Protein AF-A0A6M0ARK8-F1 (afdb_monomer)

Foldseek 3Di:
DVVVVDQVVVVVVVDRSVQEQEFEAEQVVQVPHALLSVQLVRLVRSLVSVPVPVPLNVLSVVQNPPSRRALVSVLVSLVVSVVVNHAYEYEYEQCVSLVDDDPPQDPVRSVVSVVSVCCNCPVDPSVVRYDYHYDHPPPPPDD

Secondary structure (DSSP, 8-state):
-GGGG-HHHHHHTT--TTTEEEEEEEGGGSSS--HHHHHHHHHHHHHHHTTT-HHHHHHHHHHHGGG---HHHHHHHHHHHHHTT-EEEEEEESGGGGG--BTTB-HHHHHHHHHHHHIIIIISGGGGGEEEEE---------

Sequence (143 aa):
MELLTWPEIWRIHQTDPSQAVIVLLNCLSIHPFTGSGFWGKVLSLIKTKLDSNPGLQADIDGFLQDGKSTAEDFRKVLGKLGAHNKFLVLLADDYDAVFRTHETYTEADMEAFLSECRSVAYFAEERQYLSMIVTSSRQSQSL

Nearest PDB structures (foldseek):
  7wbb-assembly1_C  TM=4.028E-01  e=4.503E-03  Saccharomyces cerevisiae
  8dav-assembly1_E  TM=3.832E-01  e=6.509E-03  Saccharomyces cerevisiae
  6opc-assembly1_A  TM=3.927E-01  e=6.922E-03  Saccharomyces cerevisiae
  8u9q-assembly1_A  TM=3.915E-01  e=2.224E-02  Saccharomyces cerevisiae
  5vhn-assembly1_F  TM=3.934E-01  e=5.255E-02  Homo sapiens

pLDDT: mean 83.16, std 12.86, range [36.25, 94.88]

Structure (mmCIF, N/CA/C/O backbone):
data_AF-A0A6M0ARK8-F1
#
_entry.id   AF-A0A6M0ARK8-F1
#
loop_
_atom_site.group_PDB
_atom_site.id
_atom_site.type_symbol
_atom_site.label_atom_id
_atom_site.label_alt_id
_atom_site.label_comp_id
_atom_site.label_asym_id
_atom_site.label_entity_id
_atom_site.label_seq_id
_atom_site.pdbx_PDB_ins_code
_atom_site.Cartn_x
_atom_site.Cartn_y
_atom_site.Cartn_z
_atom_site.occupancy
_atom_site.B_iso_or_equiv
_atom_site.auth_seq_id
_atom_site.auth_comp_id
_atom_site.auth_asym_id
_atom_site.auth_atom_id
_atom_site.pdbx_PDB_model_num
ATOM 1 N N . MET A 1 1 ? -13.081 6.171 -9.909 1.00 58.53 1 MET A N 1
ATOM 2 C CA . MET A 1 1 ? -11.633 6.339 -10.198 1.00 58.53 1 MET A CA 1
ATOM 3 C C . MET A 1 1 ? -11.097 5.455 -11.326 1.00 58.53 1 MET A C 1
ATOM 5 O O . MET A 1 1 ? -9.966 5.664 -11.749 1.00 58.53 1 MET A O 1
ATOM 9 N N . GLU A 1 2 ? -11.881 4.515 -11.863 1.00 67.56 2 GLU A N 1
ATOM 10 C CA . GLU A 1 2 ? -11.399 3.494 -12.810 1.00 67.56 2 GLU A CA 1
ATOM 11 C C . GLU A 1 2 ? -10.731 4.041 -14.080 1.00 67.56 2 GLU A C 1
ATOM 13 O O . GLU A 1 2 ? -9.761 3.455 -14.548 1.00 67.56 2 GLU A O 1
ATOM 18 N N . LEU A 1 3 ? -11.165 5.194 -14.598 1.00 66.56 3 LEU A N 1
ATOM 19 C CA . LEU A 1 3 ? -10.568 5.818 -15.788 1.00 66.56 3 LEU A CA 1
ATOM 20 C C . LEU A 1 3 ? -9.070 6.134 -15.622 1.00 66.56 3 LEU A C 1
ATOM 22 O O . LEU A 1 3 ? -8.317 6.029 -16.583 1.00 66.56 3 LEU A O 1
ATOM 26 N N . LEU A 1 4 ? -8.606 6.451 -14.406 1.00 62.94 4 LEU A N 1
ATOM 27 C CA . LEU A 1 4 ? -7.187 6.725 -14.132 1.00 62.94 4 LEU A CA 1
ATOM 28 C C . LEU A 1 4 ? -6.307 5.472 -14.233 1.00 62.94 4 LEU A C 1
ATOM 30 O O . LEU A 1 4 ? -5.086 5.590 -14.265 1.00 62.94 4 LEU A O 1
ATOM 34 N N . THR A 1 5 ? -6.903 4.279 -14.301 1.00 68.69 5 THR A N 1
ATOM 35 C CA . THR A 1 5 ? -6.169 3.022 -14.506 1.00 68.69 5 THR A CA 1
ATOM 36 C C . THR A 1 5 ? -5.825 2.766 -15.975 1.00 68.69 5 THR A C 1
ATOM 38 O O . THR A 1 5 ? -5.066 1.844 -16.269 1.00 68.69 5 THR A O 1
ATOM 41 N N . TRP A 1 6 ? -6.368 3.560 -16.907 1.00 71.25 6 TRP A N 1
ATOM 42 C CA . TRP A 1 6 ? -6.185 3.355 -18.341 1.00 71.25 6 TRP A CA 1
ATOM 43 C C . TRP A 1 6 ? -4.896 4.032 -18.834 1.00 71.25 6 TRP A C 1
ATOM 45 O O . TRP A 1 6 ? -4.753 5.246 -18.666 1.00 71.25 6 TRP A O 1
ATOM 55 N N . PRO A 1 7 ? -3.980 3.305 -19.507 1.00 67.19 7 PRO A N 1
ATOM 56 C CA . PRO A 1 7 ? -2.708 3.862 -19.985 1.00 67.19 7 PRO A CA 1
ATOM 57 C C . PRO A 1 7 ? -2.852 5.087 -20.902 1.00 67.19 7 PRO A C 1
ATOM 59 O O . PRO A 1 7 ? -2.011 5.983 -20.875 1.00 67.19 7 PRO A O 1
ATOM 62 N N . GLU A 1 8 ? -3.933 5.153 -21.687 1.00 69.06 8 GLU A N 1
ATOM 63 C CA . GLU A 1 8 ? -4.171 6.238 -22.649 1.00 69.06 8 GLU A CA 1
ATOM 64 C C . GLU A 1 8 ? -4.354 7.603 -21.969 1.00 69.06 8 GLU A C 1
ATOM 66 O O . GLU A 1 8 ? -3.919 8.620 -22.505 1.00 69.06 8 GLU A O 1
ATOM 71 N N . ILE A 1 9 ? -4.908 7.628 -20.751 1.00 65.44 9 ILE A N 1
ATOM 72 C CA . ILE A 1 9 ? -5.063 8.860 -19.966 1.00 65.44 9 ILE A CA 1
ATOM 73 C C . ILE A 1 9 ? -3.694 9.454 -19.604 1.00 65.44 9 ILE A C 1
ATOM 75 O O . ILE A 1 9 ? -3.507 10.664 -19.677 1.00 65.44 9 ILE A O 1
ATOM 79 N N . TRP A 1 10 ? -2.704 8.620 -19.287 1.00 67.38 10 TRP A N 1
ATOM 80 C CA . TRP A 1 10 ? -1.359 9.071 -18.907 1.00 67.38 10 TRP A CA 1
ATOM 81 C C . TRP A 1 10 ? -0.523 9.511 -20.110 1.00 67.38 10 TRP A C 1
ATOM 83 O O . TRP A 1 10 ? 0.241 10.473 -20.014 1.00 67.38 10 TRP A O 1
ATOM 93 N N . ARG A 1 11 ? -0.743 8.881 -21.271 1.00 62.31 11 ARG A N 1
ATOM 94 C CA . ARG A 1 11 ? -0.095 9.247 -22.538 1.00 62.31 11 ARG A CA 1
ATOM 95 C C . ARG A 1 11 ? -0.446 10.673 -22.980 1.00 62.31 11 ARG A C 1
ATOM 97 O O . ARG A 1 11 ? 0.410 11.378 -23.509 1.00 62.31 11 ARG A O 1
ATOM 104 N N . ILE A 1 12 ? -1.673 11.121 -22.700 1.00 60.44 12 ILE A N 1
ATOM 105 C CA . ILE A 1 12 ? -2.139 12.496 -22.960 1.00 60.44 12 ILE A CA 1
ATOM 106 C C . ILE A 1 12 ? -1.401 13.523 -22.079 1.00 60.44 12 ILE A C 1
ATOM 108 O O . ILE A 1 12 ? -1.208 14.666 -22.492 1.00 60.44 12 ILE A O 1
ATOM 112 N N . HIS A 1 13 ? -0.924 13.114 -20.901 1.00 60.06 13 HIS A N 1
ATOM 113 C CA . HIS A 1 13 ? -0.217 13.971 -19.945 1.00 60.06 13 HIS A CA 1
ATOM 114 C C . HIS A 1 13 ? 1.320 13.892 -20.037 1.00 60.06 13 HIS A C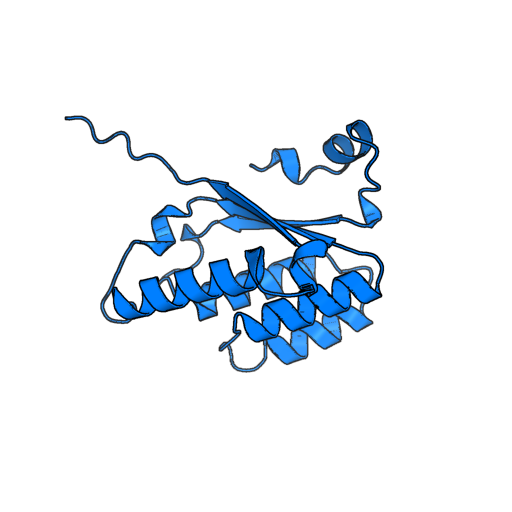 1
ATOM 116 O O . HIS A 1 13 ? 1.998 14.398 -19.149 1.00 60.06 13 HIS A O 1
ATOM 122 N N . GLN A 1 14 ? 1.875 13.314 -21.114 1.00 56.56 14 GLN A N 1
ATOM 123 C CA . GLN A 1 14 ? 3.327 13.188 -21.371 1.00 56.56 14 GLN A CA 1
ATOM 124 C C . GLN A 1 14 ? 4.113 12.373 -20.326 1.00 56.56 14 GLN A C 1
ATOM 126 O O . GLN A 1 14 ? 5.342 12.409 -20.311 1.00 56.56 14 GLN A O 1
ATOM 131 N N . THR A 1 15 ? 3.428 11.592 -19.492 1.00 62.88 15 THR A N 1
ATOM 132 C CA . THR A 1 15 ? 4.068 10.640 -18.579 1.00 62.88 15 THR A CA 1
ATOM 133 C C . THR A 1 15 ? 4.121 9.277 -19.252 1.00 62.88 15 THR A C 1
ATOM 135 O O . THR A 1 15 ? 3.100 8.815 -1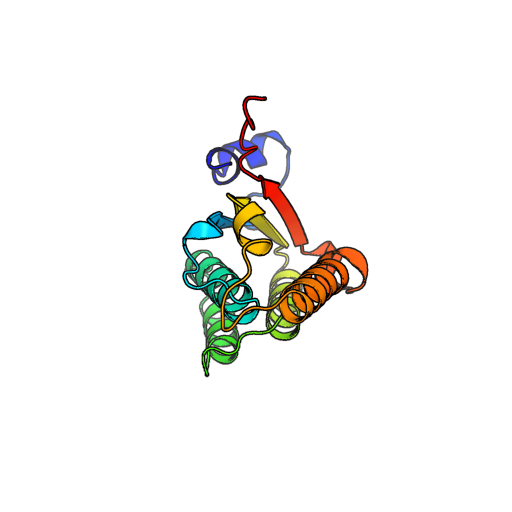9.758 1.00 62.88 15 THR A O 1
ATOM 138 N N . ASP A 1 16 ? 5.285 8.622 -19.261 1.00 65.94 16 ASP A N 1
ATOM 139 C CA . ASP A 1 16 ? 5.411 7.260 -19.785 1.00 65.94 16 ASP A CA 1
ATOM 140 C C . ASP A 1 16 ? 4.597 6.289 -18.903 1.00 65.94 16 ASP A C 1
ATOM 142 O O . ASP A 1 16 ? 4.983 6.028 -17.757 1.00 65.94 16 ASP A O 1
ATOM 146 N N . PRO A 1 17 ? 3.475 5.731 -19.401 1.00 67.00 17 PRO A N 1
ATOM 147 C CA . PRO A 1 17 ? 2.634 4.835 -18.615 1.00 67.00 17 PRO A CA 1
ATOM 148 C C . PRO A 1 17 ? 3.352 3.534 -18.232 1.00 67.00 17 PRO A C 1
ATOM 150 O O . PRO A 1 17 ? 2.903 2.850 -17.318 1.00 67.00 17 PRO A O 1
ATOM 153 N N . SER A 1 18 ? 4.476 3.190 -18.876 1.00 73.31 18 SER A N 1
ATOM 154 C CA . SER A 1 18 ? 5.280 2.015 -18.517 1.00 73.31 18 SER A CA 1
ATOM 155 C C . SER A 1 18 ? 6.037 2.176 -17.187 1.00 73.31 18 SER A C 1
ATOM 157 O O . SER A 1 18 ? 6.434 1.180 -16.566 1.00 73.31 18 SER A O 1
ATOM 159 N N . GLN A 1 19 ? 6.217 3.418 -16.725 1.00 82.56 19 GLN A N 1
ATOM 160 C CA . GLN A 1 19 ? 6.856 3.744 -15.446 1.00 82.56 19 GLN A CA 1
ATOM 161 C C . GLN A 1 19 ? 5.851 3.810 -14.290 1.00 82.56 19 GLN A C 1
ATOM 163 O O . GLN A 1 19 ? 6.236 3.645 -13.133 1.00 82.56 19 GLN A O 1
ATOM 168 N N . ALA A 1 20 ? 4.563 3.985 -14.592 1.00 86.50 20 ALA A N 1
ATOM 169 C CA . ALA A 1 20 ? 3.508 4.050 -13.595 1.00 86.50 20 ALA A CA 1
ATOM 170 C C . ALA A 1 20 ? 2.982 2.649 -13.251 1.00 86.50 20 ALA A C 1
ATOM 172 O O . ALA A 1 20 ? 2.452 1.928 -14.097 1.00 86.50 20 ALA A O 1
ATOM 173 N N . VAL A 1 21 ? 3.059 2.277 -11.978 1.00 89.75 21 VAL A N 1
ATOM 174 C CA . VAL A 1 21 ? 2.316 1.143 -11.428 1.00 89.75 21 VAL A CA 1
ATOM 175 C C . VAL A 1 21 ? 1.020 1.696 -10.855 1.00 89.75 21 VAL A C 1
ATOM 177 O O . VAL A 1 21 ? 1.045 2.385 -9.843 1.00 89.75 21 VAL A O 1
ATOM 180 N N . ILE A 1 22 ? -0.113 1.440 -11.510 1.00 89.88 22 ILE A N 1
ATOM 181 C CA . ILE A 1 22 ? -1.407 1.996 -11.092 1.00 89.88 22 ILE A CA 1
ATOM 182 C C . ILE A 1 22 ? -2.235 0.911 -10.411 1.00 89.88 22 ILE A C 1
ATOM 184 O O . ILE A 1 22 ? -2.555 -0.120 -11.011 1.00 89.88 22 ILE A O 1
ATOM 188 N N . VAL A 1 23 ? -2.604 1.164 -9.159 1.00 92.19 23 VAL A N 1
ATOM 189 C CA . VAL A 1 23 ? -3.349 0.238 -8.307 1.00 92.19 23 VAL A CA 1
ATOM 190 C C . VAL A 1 23 ? -4.656 0.880 -7.869 1.00 92.19 23 VAL A C 1
ATOM 192 O O . VAL A 1 23 ? -4.657 1.987 -7.344 1.00 92.19 23 VAL A O 1
ATOM 195 N N . LEU A 1 24 ? -5.761 0.157 -8.058 1.00 92.12 24 LEU A N 1
ATOM 196 C CA . LEU A 1 24 ? -7.075 0.508 -7.527 1.00 92.12 24 LEU A CA 1
ATOM 197 C C . LEU A 1 24 ? -7.406 -0.420 -6.360 1.00 92.12 24 LEU A C 1
ATOM 199 O O . LEU A 1 24 ? -7.479 -1.635 -6.537 1.00 92.12 24 LEU A O 1
ATOM 203 N N . LEU A 1 25 ? -7.623 0.163 -5.187 1.00 94.38 25 LEU A N 1
ATOM 204 C CA . LEU A 1 25 ? -8.061 -0.527 -3.984 1.00 94.38 25 LEU A CA 1
ATOM 205 C C . LEU A 1 25 ? -9.425 0.018 -3.570 1.00 94.38 25 LEU A C 1
ATOM 207 O O . LEU A 1 25 ? -9.535 1.190 -3.241 1.00 94.38 25 LEU A O 1
ATOM 211 N N . ASN A 1 26 ? -10.439 -0.841 -3.525 1.00 93.12 26 ASN A N 1
ATOM 212 C CA . ASN A 1 26 ? -11.674 -0.535 -2.813 1.00 93.12 26 ASN A CA 1
ATOM 213 C C . ASN A 1 26 ? -11.491 -0.899 -1.328 1.00 93.12 26 ASN A C 1
ATOM 215 O O . ASN A 1 26 ? -11.315 -2.079 -1.005 1.00 93.12 26 ASN A O 1
ATOM 219 N N . CYS A 1 27 ? -11.536 0.083 -0.426 1.00 92.62 27 CYS A N 1
ATOM 220 C CA . CYS A 1 27 ? -11.344 -0.134 1.008 1.00 92.62 27 CYS A CA 1
ATOM 221 C C . CYS A 1 27 ? -12.450 -0.993 1.650 1.00 92.62 27 CYS A C 1
ATOM 223 O O . CYS A 1 27 ? -12.170 -1.683 2.628 1.00 92.62 27 CYS A O 1
ATOM 225 N N . LEU A 1 28 ? -13.657 -1.060 1.072 1.00 91.56 28 LEU A N 1
ATOM 226 C CA . LEU A 1 28 ? -14.720 -1.982 1.508 1.00 91.56 28 LEU A CA 1
ATOM 227 C C . LEU A 1 28 ? -14.386 -3.454 1.238 1.00 91.56 28 LEU A C 1
ATOM 229 O O . LEU A 1 28 ? -15.000 -4.335 1.834 1.00 91.56 28 LEU A O 1
ATOM 233 N N . SER A 1 29 ? -13.413 -3.745 0.365 1.00 91.81 29 SER A N 1
ATOM 234 C CA . SER A 1 29 ? -12.958 -5.123 0.125 1.00 91.81 29 SER A CA 1
ATOM 235 C C . SER A 1 29 ? -12.124 -5.706 1.274 1.00 91.81 29 SER A C 1
ATOM 237 O O . SER A 1 29 ? -11.819 -6.899 1.263 1.00 91.81 29 SER A O 1
ATOM 239 N N . ILE A 1 30 ? -11.752 -4.881 2.258 1.00 91.94 30 ILE A N 1
ATOM 240 C CA . ILE A 1 30 ? -11.017 -5.286 3.457 1.00 91.94 30 ILE A CA 1
ATOM 241 C C . ILE A 1 30 ? -12.047 -5.438 4.579 1.00 91.94 30 ILE A C 1
ATOM 243 O O . ILE A 1 30 ? -12.474 -4.451 5.176 1.00 91.94 30 ILE A O 1
ATOM 247 N N . HIS A 1 31 ? -12.487 -6.672 4.834 1.00 86.69 31 HIS A N 1
ATOM 248 C CA . HIS A 1 31 ? -13.517 -6.950 5.831 1.00 86.69 31 HIS A CA 1
ATOM 249 C C . HIS A 1 31 ? -13.128 -8.118 6.756 1.00 86.69 31 HIS A C 1
ATOM 251 O O . HIS A 1 31 ? -12.955 -9.236 6.260 1.00 86.69 31 HIS A O 1
ATOM 257 N N . PRO A 1 32 ? -13.035 -7.897 8.082 1.00 88.56 32 PRO A N 1
ATOM 258 C CA . PRO A 1 32 ? -13.073 -6.591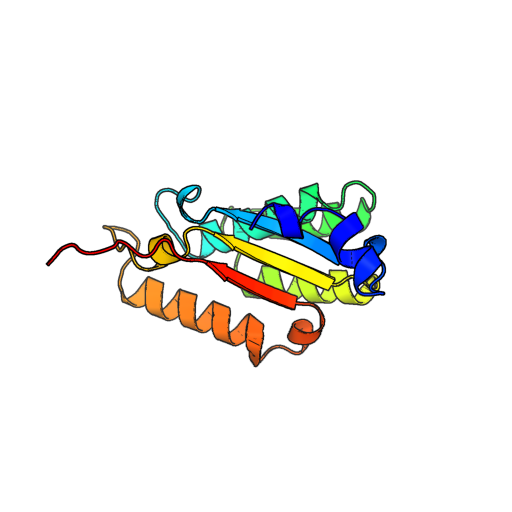 8.755 1.00 88.56 32 PRO A CA 1
ATOM 259 C C . PRO A 1 32 ? -11.871 -5.701 8.371 1.00 88.56 32 PRO A C 1
ATOM 261 O O . PRO A 1 32 ? -10.845 -6.214 7.921 1.00 88.56 32 PRO A O 1
ATOM 264 N N . PHE A 1 33 ? -11.999 -4.376 8.507 1.00 93.50 33 PHE A N 1
ATOM 265 C CA . PHE A 1 33 ? -10.914 -3.459 8.144 1.00 93.50 33 PHE A CA 1
ATOM 266 C C . PHE A 1 33 ? -9.784 -3.525 9.176 1.00 93.50 33 PHE A C 1
ATOM 268 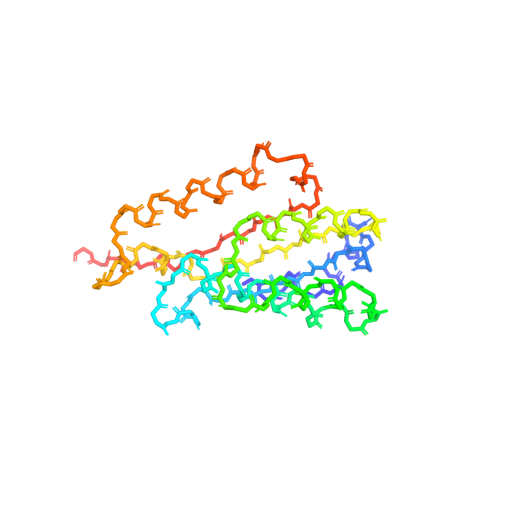O O . PHE A 1 33 ? -10.016 -3.444 10.376 1.00 93.50 33 PHE A O 1
ATOM 275 N N . THR A 1 34 ? -8.539 -3.622 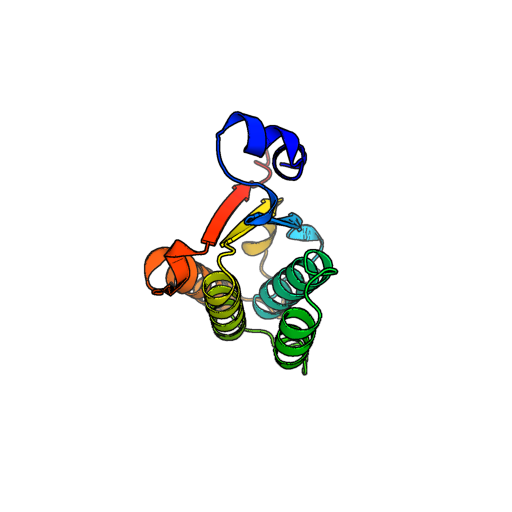8.714 1.00 93.62 34 THR A N 1
ATOM 276 C CA . THR A 1 34 ? -7.350 -3.446 9.556 1.00 93.62 34 THR A CA 1
ATOM 277 C C . THR A 1 34 ? -6.262 -2.728 8.763 1.00 93.62 34 THR A C 1
ATOM 279 O O . THR A 1 34 ? -6.188 -2.860 7.537 1.00 93.62 34 THR A O 1
ATOM 282 N N . GLY A 1 35 ? -5.373 -2.004 9.451 1.00 92.94 35 GLY A N 1
ATOM 283 C CA . GLY A 1 35 ? -4.230 -1.352 8.800 1.00 92.94 35 GLY A CA 1
ATOM 284 C C . GLY A 1 35 ? -3.321 -2.351 8.073 1.00 92.94 35 GLY A C 1
ATOM 285 O O . GLY A 1 35 ? -2.949 -2.133 6.922 1.00 92.94 35 GLY A O 1
ATOM 286 N N . SER A 1 36 ? -3.044 -3.506 8.686 1.00 92.25 36 SER A N 1
ATOM 287 C CA . SER A 1 36 ? -2.264 -4.571 8.042 1.00 92.25 36 SER A CA 1
ATOM 288 C C . SER A 1 36 ? -2.973 -5.185 6.833 1.00 92.25 36 SER A C 1
ATOM 290 O O . SER A 1 36 ? -2.335 -5.476 5.821 1.00 92.25 36 SER A O 1
ATOM 292 N N . GLY A 1 37 ? -4.301 -5.326 6.898 1.00 93.56 37 GLY A N 1
ATOM 293 C CA . GLY A 1 37 ? -5.127 -5.764 5.777 1.00 93.56 37 GLY A CA 1
ATOM 294 C C . GLY A 1 37 ? -5.064 -4.787 4.606 1.00 93.56 37 GLY A C 1
ATOM 295 O O . GLY A 1 37 ? -4.935 -5.214 3.457 1.00 93.56 37 GLY A O 1
ATOM 296 N N . PHE A 1 38 ? -5.069 -3.481 4.889 1.00 94.69 38 PHE A N 1
ATOM 297 C CA . PHE A 1 38 ? -4.866 -2.442 3.881 1.00 94.69 38 PHE A CA 1
ATOM 298 C C . PHE A 1 38 ? -3.503 -2.576 3.200 1.00 94.69 38 PHE A C 1
ATOM 300 O O . PHE A 1 38 ? -3.448 -2.735 1.979 1.00 94.69 38 PHE A O 1
ATOM 307 N N . TRP A 1 39 ? -2.410 -2.586 3.967 1.00 94.25 39 TRP A N 1
ATOM 308 C CA . TRP A 1 39 ? -1.062 -2.680 3.399 1.00 94.25 39 TRP A CA 1
ATOM 309 C C . TRP A 1 39 ? -0.851 -3.978 2.619 1.00 94.25 39 TRP A C 1
ATOM 311 O O . TRP A 1 39 ? -0.364 -3.939 1.489 1.00 94.25 39 TRP A O 1
ATOM 321 N N . GLY A 1 40 ? -1.300 -5.115 3.155 1.00 93.62 40 GLY A N 1
ATOM 322 C CA . GLY A 1 40 ? -1.206 -6.406 2.473 1.00 93.62 40 GLY A CA 1
ATOM 323 C C . GLY A 1 40 ? -1.981 -6.426 1.155 1.00 93.62 40 GLY A C 1
ATOM 324 O O . GLY A 1 40 ? -1.480 -6.915 0.138 1.00 93.62 40 GLY A O 1
ATOM 325 N N . LYS A 1 41 ? -3.179 -5.827 1.122 1.00 94.38 41 LYS A N 1
ATOM 326 C CA . LYS A 1 41 ? -3.974 -5.734 -0.107 1.00 94.38 41 LYS A CA 1
ATOM 327 C C . LYS A 1 41 ? -3.306 -4.837 -1.147 1.00 94.38 41 LYS A C 1
ATOM 329 O O . LYS A 1 41 ? -3.251 -5.220 -2.315 1.00 94.38 41 LYS A O 1
ATOM 334 N N . VAL A 1 42 ? -2.761 -3.688 -0.740 1.00 94.38 42 VAL A N 1
ATOM 335 C CA . VAL A 1 42 ? -2.006 -2.800 -1.638 1.00 94.38 42 VAL A CA 1
ATOM 336 C C . VAL A 1 42 ? -0.795 -3.527 -2.227 1.00 94.38 42 VAL A C 1
ATOM 338 O O . VAL A 1 42 ? -0.630 -3.535 -3.445 1.00 94.38 42 VAL A O 1
ATOM 341 N N . LEU A 1 43 ? 0.016 -4.187 -1.396 1.00 93.69 43 LEU A N 1
ATOM 342 C CA . LEU A 1 43 ? 1.192 -4.941 -1.842 1.00 93.69 43 LEU A CA 1
ATOM 343 C C . LEU A 1 43 ? 0.829 -6.061 -2.825 1.00 93.69 43 LEU A C 1
ATOM 345 O O . LEU A 1 43 ? 1.473 -6.208 -3.866 1.00 93.69 43 LEU A O 1
ATOM 349 N N . SER A 1 44 ? -0.244 -6.802 -2.544 1.00 92.69 44 SER A N 1
ATOM 350 C CA . SER A 1 44 ? -0.765 -7.829 -3.450 1.00 92.69 44 SER A CA 1
ATOM 351 C C . SER A 1 44 ? -1.169 -7.246 -4.809 1.00 92.69 44 SER A C 1
ATOM 353 O O . SER A 1 44 ? -0.823 -7.815 -5.844 1.00 92.69 44 SER A O 1
ATOM 355 N N . LEU A 1 45 ? -1.836 -6.089 -4.827 1.00 93.38 45 LEU A N 1
ATOM 356 C CA . LEU A 1 45 ? -2.240 -5.430 -6.069 1.00 93.38 45 LEU A CA 1
ATOM 357 C C . LEU A 1 45 ? -1.041 -4.894 -6.864 1.00 93.38 45 LEU A C 1
ATOM 359 O O . LEU A 1 45 ? -1.024 -5.015 -8.089 1.00 93.38 45 LEU A O 1
ATOM 363 N N . ILE A 1 46 ? -0.025 -4.345 -6.188 1.00 92.62 46 ILE A N 1
ATOM 364 C CA . ILE A 1 46 ? 1.234 -3.928 -6.825 1.00 92.62 46 ILE A CA 1
ATOM 365 C C . ILE A 1 46 ? 1.887 -5.127 -7.506 1.00 92.62 46 ILE A C 1
ATOM 367 O O . ILE A 1 46 ? 2.246 -5.037 -8.679 1.00 92.62 46 ILE A O 1
ATOM 371 N N . LYS A 1 47 ? 1.987 -6.266 -6.807 1.00 91.19 47 LYS A N 1
ATOM 372 C CA . LYS A 1 47 ? 2.561 -7.499 -7.358 1.00 91.19 47 LYS A CA 1
ATOM 373 C C . LYS A 1 47 ? 1.883 -7.899 -8.669 1.00 91.19 47 LYS A C 1
ATOM 375 O O . LYS A 1 47 ? 2.580 -8.128 -9.653 1.00 91.19 47 LYS A O 1
ATOM 380 N N . THR A 1 48 ? 0.549 -7.918 -8.709 1.00 89.94 48 THR A N 1
ATOM 381 C CA . THR A 1 48 ? -0.227 -8.257 -9.919 1.00 89.94 48 THR A CA 1
ATOM 382 C C . THR A 1 48 ? 0.004 -7.279 -11.074 1.00 89.94 48 THR A C 1
ATOM 384 O O . THR A 1 48 ? -0.139 -7.632 -12.236 1.00 89.94 48 THR A O 1
ATOM 387 N N . LYS A 1 49 ? 0.375 -6.026 -10.796 1.00 87.38 49 LYS A N 1
ATOM 388 C CA . LYS A 1 49 ? 0.718 -5.052 -11.847 1.00 87.38 49 LYS A CA 1
ATOM 389 C C . LYS A 1 49 ? 2.157 -5.178 -12.347 1.00 87.38 49 LYS A C 1
ATOM 391 O O . LYS A 1 49 ? 2.509 -4.560 -13.348 1.00 87.38 49 LYS A O 1
ATOM 396 N N . LEU A 1 50 ? 2.977 -5.985 -11.680 1.00 84.94 50 LEU A N 1
ATOM 397 C CA . LEU A 1 50 ? 4.390 -6.190 -11.981 1.00 84.94 50 LEU A CA 1
ATOM 398 C C . LEU A 1 50 ? 4.672 -7.505 -12.715 1.00 84.94 50 LEU A C 1
ATOM 400 O O . LEU A 1 50 ? 5.814 -7.950 -12.701 1.00 84.94 50 LEU A O 1
ATOM 404 N N . ASP A 1 51 ? 3.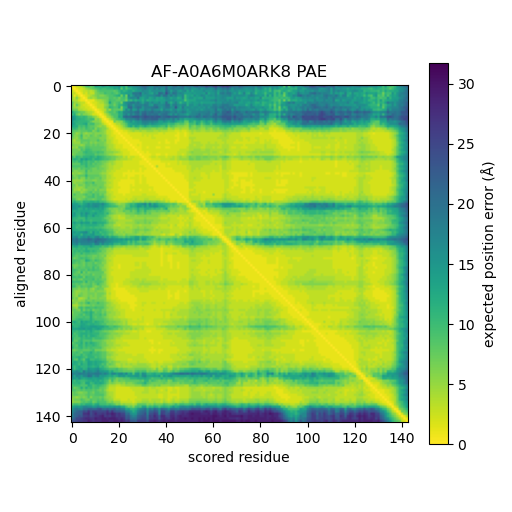688 -8.106 -13.388 1.00 70.56 51 ASP A N 1
ATOM 405 C CA . ASP A 1 51 ? 3.821 -9.408 -14.074 1.00 70.56 51 ASP A CA 1
ATOM 406 C C . ASP A 1 51 ? 4.993 -9.493 -15.072 1.00 70.56 51 ASP A C 1
ATOM 408 O O . ASP A 1 51 ? 5.481 -10.575 -15.382 1.00 70.56 51 ASP A O 1
ATOM 412 N N . SER A 1 52 ? 5.518 -8.357 -15.537 1.00 71.94 52 SER A N 1
ATOM 413 C CA . SER A 1 52 ? 6.714 -8.282 -16.389 1.00 71.94 52 SER A CA 1
ATOM 414 C C . SER A 1 52 ? 8.056 -8.217 -15.631 1.00 71.94 52 SER A C 1
ATOM 416 O O . SER A 1 52 ? 9.097 -8.122 -16.273 1.00 71.94 52 SER A O 1
ATOM 418 N N . ASN A 1 53 ? 8.064 -8.218 -14.292 1.00 77.69 53 ASN A N 1
ATOM 419 C CA . ASN A 1 53 ? 9.245 -8.010 -13.439 1.00 77.69 53 ASN A CA 1
ATOM 420 C C . ASN A 1 53 ? 9.325 -9.055 -12.303 1.00 77.69 53 ASN A C 1
ATOM 422 O O . ASN A 1 53 ? 9.071 -8.727 -11.139 1.00 77.69 53 ASN A O 1
ATOM 426 N N . PRO A 1 54 ? 9.722 -10.307 -12.602 1.00 80.56 54 PRO A N 1
ATOM 427 C CA . PRO A 1 54 ? 9.696 -11.410 -11.635 1.00 80.56 54 PRO A CA 1
ATOM 428 C C . PRO A 1 54 ? 10.597 -11.188 -10.409 1.00 80.56 54 PRO A C 1
ATOM 430 O O . PRO A 1 54 ? 10.251 -11.623 -9.315 1.00 80.56 54 PRO A O 1
ATOM 433 N N . GLY A 1 55 ? 11.715 -10.464 -10.554 1.00 81.19 55 GLY A N 1
ATOM 434 C CA . GLY A 1 55 ? 12.583 -10.123 -9.417 1.00 81.19 55 GLY A CA 1
ATOM 435 C C . GLY A 1 55 ? 11.878 -9.245 -8.379 1.00 81.19 55 GLY A C 1
ATOM 436 O O . GLY A 1 55 ? 11.944 -9.519 -7.184 1.00 81.19 55 GLY A O 1
ATOM 437 N N . LEU A 1 56 ? 11.116 -8.248 -8.839 1.00 81.50 56 LEU A N 1
ATOM 438 C CA . LEU A 1 56 ? 10.369 -7.357 -7.953 1.00 81.50 56 LEU A CA 1
ATOM 439 C C . LEU A 1 56 ? 9.144 -8.055 -7.337 1.00 81.50 56 LEU A C 1
ATOM 441 O O . LEU A 1 56 ? 8.768 -7.753 -6.209 1.00 81.50 56 LEU A O 1
ATOM 445 N N . GLN A 1 57 ? 8.545 -9.021 -8.040 1.00 86.25 57 GLN A N 1
ATOM 446 C CA . GLN A 1 57 ? 7.479 -9.853 -7.473 1.00 86.25 57 GLN A CA 1
ATOM 447 C C . GLN A 1 57 ? 7.980 -10.752 -6.337 1.00 86.25 57 GLN A C 1
ATOM 449 O O . GLN A 1 57 ? 7.327 -10.815 -5.299 1.00 86.25 57 GLN A O 1
ATOM 454 N N . ALA A 1 58 ? 9.133 -11.407 -6.512 1.00 85.00 58 ALA A N 1
ATOM 455 C CA . ALA A 1 58 ? 9.732 -12.257 -5.480 1.00 85.00 58 ALA A CA 1
ATOM 456 C C . ALA A 1 58 ? 10.082 -11.456 -4.215 1.00 85.00 58 ALA A C 1
ATOM 458 O O . ALA A 1 58 ? 9.882 -11.917 -3.093 1.00 85.00 58 ALA A O 1
ATOM 459 N N . ASP A 1 59 ? 10.540 -10.221 -4.406 1.00 82.38 59 ASP A N 1
ATOM 460 C CA . ASP A 1 59 ? 10.789 -9.283 -3.321 1.00 82.38 59 ASP A CA 1
ATOM 461 C C . ASP A 1 59 ? 9.516 -8.906 -2.552 1.00 82.38 59 ASP A C 1
ATOM 463 O O . ASP A 1 59 ? 9.541 -8.839 -1.324 1.00 82.38 59 ASP A O 1
ATOM 467 N N . ILE A 1 60 ? 8.403 -8.676 -3.258 1.00 85.94 60 ILE A N 1
ATOM 468 C CA . ILE A 1 60 ? 7.102 -8.391 -2.635 1.00 85.94 60 ILE A CA 1
ATOM 469 C C . ILE A 1 60 ? 6.560 -9.619 -1.898 1.00 85.94 60 ILE A C 1
ATOM 471 O O . ILE A 1 60 ? 5.963 -9.472 -0.833 1.00 85.94 60 ILE A O 1
ATOM 475 N N . ASP A 1 61 ? 6.804 -10.826 -2.409 1.00 85.31 61 ASP A N 1
ATOM 476 C CA . ASP A 1 61 ? 6.394 -12.062 -1.738 1.00 85.31 61 ASP A CA 1
ATOM 477 C C . ASP A 1 61 ? 7.027 -12.218 -0.356 1.00 85.31 61 ASP A C 1
ATOM 479 O O . ASP A 1 61 ? 6.353 -12.678 0.562 1.00 85.31 61 ASP A O 1
ATOM 483 N N . GLY A 1 62 ? 8.269 -11.763 -0.169 1.00 83.38 62 GLY A N 1
ATOM 484 C CA . GLY A 1 62 ? 8.901 -11.719 1.152 1.00 83.38 62 GLY A CA 1
ATOM 485 C C . GLY A 1 62 ? 8.165 -10.823 2.158 1.00 83.38 62 GLY A C 1
ATOM 486 O O . GLY A 1 62 ? 8.155 -11.128 3.344 1.00 83.38 62 GLY A O 1
ATOM 487 N N . PHE A 1 63 ? 7.502 -9.759 1.695 1.00 82.19 63 PHE A N 1
ATOM 488 C CA . PHE A 1 63 ? 6.752 -8.809 2.534 1.00 82.19 63 PHE A CA 1
ATOM 489 C C . PHE A 1 63 ? 5.284 -9.198 2.771 1.00 82.19 63 PHE A C 1
ATOM 491 O O . PHE A 1 63 ? 4.609 -8.638 3.639 1.00 82.19 63 PHE A O 1
ATOM 498 N N . LEU A 1 64 ? 4.765 -10.131 1.972 1.00 84.25 64 LEU A N 1
ATOM 499 C CA . LEU A 1 64 ? 3.424 -10.696 2.137 1.00 84.25 64 LEU A CA 1
ATOM 500 C C . LEU A 1 64 ? 3.418 -11.924 3.060 1.00 84.25 64 LEU A C 1
ATOM 502 O O . LEU A 1 64 ? 2.343 -12.373 3.469 1.00 84.25 64 LEU A O 1
ATOM 506 N N . GLN A 1 65 ? 4.593 -12.465 3.396 1.00 69.88 65 GLN A N 1
ATOM 507 C CA . GLN A 1 65 ? 4.722 -13.557 4.355 1.00 69.88 65 GLN A CA 1
ATOM 508 C C . GLN A 1 65 ? 4.209 -13.098 5.733 1.00 69.88 65 GLN A C 1
ATOM 510 O O . GLN A 1 65 ? 4.402 -11.960 6.146 1.00 69.88 65 GLN A O 1
ATOM 515 N N . ASP A 1 66 ? 3.468 -13.977 6.406 1.00 68.69 66 ASP A N 1
ATOM 516 C CA . ASP A 1 66 ? 2.856 -13.795 7.734 1.00 68.69 66 ASP A CA 1
ATOM 517 C C . ASP A 1 66 ? 1.581 -12.939 7.832 1.00 68.69 66 ASP A C 1
ATOM 519 O O . ASP A 1 66 ? 1.005 -12.840 8.918 1.00 68.69 66 ASP A O 1
ATOM 523 N N . GLY A 1 67 ? 1.081 -12.356 6.734 1.00 69.12 67 GLY A N 1
ATOM 524 C CA . GLY A 1 67 ? -0.203 -11.628 6.732 1.00 69.12 67 GLY A CA 1
ATOM 525 C C . GLY A 1 67 ? -0.230 -10.378 7.626 1.00 69.12 67 GLY A C 1
ATOM 526 O O . GLY A 1 67 ? -1.300 -9.862 7.951 1.00 69.12 67 GLY A O 1
ATOM 527 N N . LYS A 1 68 ? 0.948 -9.893 8.032 1.00 80.75 68 LYS A N 1
ATOM 528 C CA . LYS A 1 68 ? 1.153 -8.724 8.899 1.00 80.75 68 LYS A CA 1
ATOM 529 C C . LYS A 1 68 ? 1.901 -7.616 8.167 1.00 80.75 68 LYS A C 1
ATOM 531 O O . LYS A 1 68 ? 2.794 -6.997 8.734 1.00 80.75 68 LYS A O 1
ATOM 536 N N . SER A 1 69 ? 1.557 -7.381 6.906 1.00 88.69 69 SER A N 1
ATOM 537 C CA . SER A 1 69 ? 2.199 -6.327 6.126 1.00 88.69 69 SER A CA 1
ATOM 538 C C . SER A 1 69 ? 2.024 -4.971 6.804 1.00 88.69 69 SER A C 1
ATOM 540 O O . SER A 1 69 ? 0.945 -4.639 7.299 1.00 88.69 69 SER A O 1
ATOM 542 N N . THR A 1 70 ? 3.095 -4.191 6.817 1.00 89.62 70 THR A N 1
ATOM 543 C CA . THR A 1 70 ? 3.158 -2.900 7.500 1.00 89.62 70 THR A CA 1
ATOM 544 C C . THR A 1 70 ? 3.359 -1.750 6.518 1.00 89.62 70 THR A C 1
ATOM 546 O O . THR A 1 70 ? 3.737 -1.936 5.356 1.00 89.62 70 THR A O 1
ATOM 549 N N . ALA A 1 71 ? 3.182 -0.524 7.008 1.00 90.25 71 ALA A N 1
ATOM 550 C CA . ALA A 1 71 ? 3.575 0.675 6.277 1.00 90.25 71 ALA A CA 1
ATOM 551 C C . ALA A 1 71 ? 5.081 0.701 5.949 1.00 90.25 71 ALA A C 1
ATOM 553 O O . ALA A 1 71 ? 5.484 1.310 4.959 1.00 90.25 71 ALA A O 1
ATOM 554 N N . GLU A 1 72 ? 5.923 0.049 6.758 1.00 89.25 72 GLU A N 1
ATOM 555 C CA . GLU A 1 72 ? 7.361 -0.065 6.498 1.00 89.25 72 GLU A CA 1
ATOM 556 C C . GLU A 1 72 ? 7.640 -0.983 5.301 1.00 89.25 72 GLU A C 1
ATOM 558 O O . GLU A 1 72 ? 8.434 -0.636 4.427 1.00 89.25 72 GLU A O 1
ATOM 563 N N . ASP A 1 73 ? 6.941 -2.114 5.211 1.00 89.69 73 ASP A N 1
ATOM 564 C CA . ASP A 1 73 ? 7.043 -3.021 4.064 1.00 89.69 73 ASP A CA 1
ATOM 565 C C . ASP A 1 73 ? 6.596 -2.334 2.773 1.00 89.69 73 ASP A C 1
ATOM 567 O O . ASP A 1 73 ? 7.255 -2.432 1.736 1.00 89.69 73 ASP A O 1
ATOM 571 N N . PHE A 1 74 ? 5.523 -1.547 2.857 1.00 91.75 74 PHE A N 1
ATOM 572 C CA . PHE A 1 74 ? 5.086 -0.704 1.754 1.00 91.75 74 PHE A CA 1
ATOM 573 C C . PHE A 1 74 ? 6.167 0.298 1.318 1.00 91.75 74 PHE A C 1
ATOM 575 O O . PHE A 1 74 ? 6.435 0.417 0.121 1.00 91.75 74 PHE A O 1
ATOM 582 N N . ARG A 1 75 ? 6.855 0.966 2.256 1.00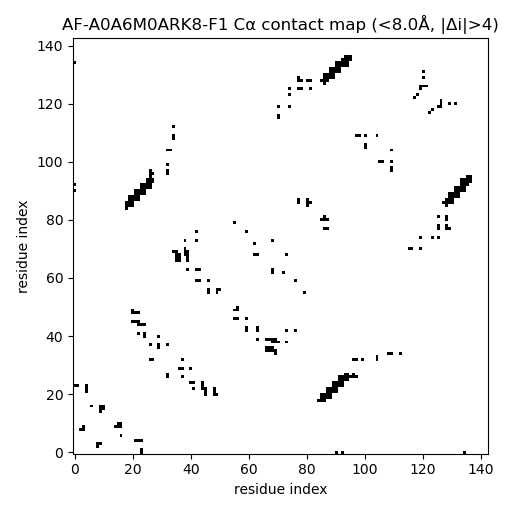 90.75 75 ARG A N 1
ATOM 583 C CA . ARG A 1 75 ? 7.979 1.866 1.923 1.00 90.75 75 ARG A CA 1
ATOM 584 C C . ARG A 1 75 ? 9.123 1.135 1.243 1.00 90.75 75 ARG A C 1
ATOM 586 O O . ARG A 1 75 ? 9.624 1.620 0.233 1.00 90.75 75 ARG A O 1
ATOM 593 N N . LYS A 1 76 ? 9.501 -0.048 1.737 1.00 90.31 76 LYS A N 1
ATOM 594 C CA . LYS A 1 76 ? 10.542 -0.872 1.100 1.00 90.31 76 LYS A CA 1
ATOM 595 C C . LYS A 1 76 ? 10.178 -1.172 -0.353 1.00 90.31 76 LYS A C 1
ATOM 597 O O . LYS A 1 76 ? 11.031 -1.065 -1.231 1.00 90.31 76 LYS A O 1
ATOM 602 N N . VAL A 1 77 ? 8.911 -1.483 -0.629 1.00 91.31 77 VAL A N 1
ATOM 603 C CA . VAL A 1 77 ? 8.425 -1.709 -1.999 1.00 91.31 77 VAL A CA 1
ATOM 604 C C . VAL A 1 77 ? 8.454 -0.433 -2.843 1.00 91.31 77 VAL A C 1
ATOM 606 O O . VAL A 1 77 ? 8.880 -0.500 -3.995 1.00 91.31 77 VAL A O 1
ATOM 609 N N . LEU A 1 78 ? 8.094 0.731 -2.293 1.00 91.38 78 LEU A N 1
ATOM 610 C CA . LEU A 1 78 ? 8.241 2.016 -2.993 1.00 91.38 78 LEU A CA 1
ATOM 611 C C . LEU A 1 78 ? 9.702 2.316 -3.357 1.00 91.38 78 LEU A C 1
ATOM 613 O O . LEU A 1 78 ? 9.980 2.708 -4.489 1.00 91.38 78 LEU A O 1
ATOM 617 N N . GLY A 1 79 ? 10.640 2.086 -2.436 1.00 90.56 79 GLY A N 1
ATOM 618 C CA . GLY A 1 79 ? 12.070 2.253 -2.699 1.00 90.56 79 GLY A CA 1
ATOM 619 C C . GLY A 1 79 ? 12.561 1.334 -3.820 1.00 90.56 79 GLY A C 1
ATOM 620 O O . GLY A 1 79 ? 13.289 1.771 -4.713 1.00 90.56 79 GLY A O 1
ATOM 621 N N . LYS A 1 80 ? 12.096 0.077 -3.839 1.00 90.25 80 LYS A N 1
ATOM 622 C CA . LYS A 1 80 ? 12.399 -0.862 -4.929 1.00 90.25 80 LYS A CA 1
ATOM 623 C C . LYS A 1 80 ? 11.796 -0.415 -6.262 1.00 90.25 80 LYS A C 1
ATOM 625 O O . LYS A 1 80 ? 12.486 -0.465 -7.273 1.00 90.25 80 LYS A O 1
ATOM 630 N N . LEU A 1 81 ? 10.554 0.073 -6.285 1.00 90.19 81 LEU A N 1
ATOM 631 C CA . LEU A 1 81 ? 9.961 0.657 -7.496 1.00 90.19 81 LEU A CA 1
ATOM 632 C C . LEU A 1 81 ? 10.818 1.810 -8.032 1.00 90.19 81 LEU A C 1
ATOM 634 O O . LEU A 1 81 ? 11.159 1.811 -9.216 1.00 90.19 81 LEU A O 1
ATOM 638 N N . GLY A 1 82 ? 11.239 2.719 -7.153 1.00 88.75 82 GLY A N 1
ATOM 639 C CA . GLY A 1 82 ? 12.118 3.832 -7.501 1.00 88.75 82 GLY A CA 1
ATOM 640 C C . GLY A 1 82 ? 13.454 3.389 -8.098 1.00 88.75 82 GLY A C 1
ATOM 641 O O . GLY A 1 82 ? 13.871 3.911 -9.131 1.00 88.75 82 GLY A O 1
ATOM 642 N N . ALA A 1 83 ? 14.085 2.356 -7.527 1.00 89.38 83 ALA A N 1
ATOM 643 C CA . ALA A 1 83 ? 15.321 1.772 -8.059 1.00 89.38 83 ALA A CA 1
ATOM 644 C C . ALA A 1 83 ? 15.161 1.184 -9.477 1.00 89.38 83 ALA A C 1
ATOM 646 O O . ALA A 1 83 ? 16.127 1.117 -10.235 1.00 89.38 83 ALA A O 1
ATOM 647 N N . HIS A 1 84 ? 13.939 0.801 -9.858 1.00 87.50 84 HIS A N 1
ATOM 648 C CA . HIS A 1 84 ? 13.579 0.338 -11.201 1.00 87.50 84 HIS A CA 1
ATOM 649 C C . HIS A 1 84 ? 12.988 1.448 -12.093 1.00 87.50 84 HIS A C 1
ATOM 651 O O . HIS A 1 84 ? 12.387 1.146 -13.127 1.00 87.50 84 HIS A O 1
ATOM 657 N N . ASN A 1 85 ? 13.158 2.720 -11.711 1.00 87.00 85 ASN A N 1
ATOM 658 C CA . ASN A 1 85 ? 12.619 3.896 -12.398 1.00 87.00 85 ASN A CA 1
ATOM 659 C C . ASN A 1 85 ? 11.092 3.823 -12.600 1.00 87.00 85 ASN A C 1
ATOM 661 O O . ASN A 1 85 ? 10.562 4.152 -13.665 1.00 87.00 85 ASN A O 1
ATOM 665 N N . LYS A 1 86 ? 10.392 3.326 -11.574 1.00 88.56 86 LYS A N 1
ATOM 666 C CA . LYS A 1 86 ? 8.934 3.237 -11.504 1.00 88.56 86 LYS A CA 1
ATOM 667 C C . LYS A 1 86 ? 8.404 4.042 -10.327 1.00 88.56 86 LYS A C 1
ATOM 669 O O . LYS A 1 86 ? 9.092 4.245 -9.331 1.00 88.56 86 LYS A O 1
ATOM 674 N N . PHE A 1 87 ? 7.145 4.440 -10.419 1.00 89.44 87 PHE A N 1
ATOM 675 C CA . PHE A 1 87 ? 6.411 5.067 -9.324 1.00 89.44 87 PHE A CA 1
ATOM 676 C C . PHE A 1 87 ? 5.012 4.460 -9.210 1.00 89.44 87 PHE A C 1
ATOM 678 O O . PHE A 1 87 ? 4.459 3.936 -10.178 1.00 89.44 87 PHE A O 1
ATOM 685 N N . LEU A 1 88 ? 4.443 4.509 -8.012 1.00 92.44 88 LEU A N 1
ATOM 686 C CA . LEU A 1 88 ? 3.119 3.999 -7.696 1.00 92.44 88 LEU A CA 1
ATOM 687 C C . LEU A 1 88 ? 2.081 5.117 -7.747 1.00 92.44 88 LEU A C 1
ATOM 689 O O . LEU A 1 88 ? 2.257 6.180 -7.152 1.00 92.44 88 LEU A O 1
ATOM 693 N N . VAL A 1 89 ? 0.949 4.817 -8.373 1.00 91.44 89 VAL A N 1
ATOM 694 C CA . VAL A 1 89 ? -0.290 5.580 -8.243 1.00 91.44 89 VAL A CA 1
ATOM 695 C C . VAL A 1 89 ? -1.303 4.700 -7.521 1.00 91.44 89 VAL A C 1
ATOM 697 O O . VAL A 1 89 ? -1.814 3.736 -8.093 1.00 91.44 89 VAL A O 1
ATOM 700 N N . LEU A 1 90 ? -1.573 5.015 -6.256 1.00 93.31 90 LEU A N 1
ATOM 701 C CA . LEU A 1 90 ? -2.554 4.320 -5.432 1.00 93.31 90 LEU A CA 1
ATOM 702 C C . LEU A 1 90 ? -3.882 5.077 -5.462 1.00 93.31 90 LEU A C 1
ATOM 704 O O . LEU A 1 90 ? -3.985 6.189 -4.951 1.00 93.31 90 LEU A O 1
ATOM 708 N N . LEU A 1 91 ? -4.898 4.448 -6.039 1.00 93.44 91 LEU A N 1
ATOM 709 C CA . LEU A 1 91 ? -6.277 4.916 -6.067 1.00 93.44 91 LEU A CA 1
ATOM 710 C C . LEU A 1 91 ? -7.049 4.163 -4.976 1.00 93.44 91 LEU A C 1
ATOM 712 O O . LEU A 1 91 ? -7.391 2.996 -5.167 1.00 93.44 91 LEU A O 1
ATOM 716 N N . ALA A 1 92 ? -7.282 4.793 -3.826 1.00 93.12 92 ALA A N 1
ATOM 717 C CA . ALA A 1 92 ? -8.022 4.193 -2.715 1.00 93.12 92 ALA A CA 1
ATOM 718 C C . ALA A 1 92 ? -9.474 4.694 -2.713 1.00 93.12 92 ALA A C 1
ATOM 720 O O . ALA A 1 92 ? -9.740 5.845 -2.365 1.00 93.12 92 ALA A O 1
ATOM 721 N N . ASP A 1 93 ? -10.395 3.839 -3.151 1.00 92.88 93 ASP A N 1
ATOM 722 C CA . ASP A 1 93 ? -11.834 4.101 -3.207 1.00 92.88 93 ASP A CA 1
ATOM 723 C C . ASP A 1 93 ? -12.537 3.672 -1.917 1.00 92.88 93 ASP A C 1
ATOM 725 O O . ASP A 1 93 ? -12.033 2.820 -1.180 1.00 92.88 93 ASP A O 1
ATOM 729 N N . ASP A 1 94 ? -13.709 4.251 -1.660 1.00 91.56 94 ASP A N 1
ATOM 730 C CA . ASP A 1 94 ? -14.509 4.030 -0.450 1.00 91.56 94 ASP A CA 1
ATOM 731 C C . ASP A 1 94 ? -13.698 4.186 0.855 1.00 91.56 94 ASP A C 1
ATOM 733 O O . ASP A 1 94 ? -13.856 3.435 1.822 1.00 91.56 94 ASP A O 1
ATOM 737 N N . TYR A 1 95 ? -12.803 5.182 0.893 1.00 90.75 95 TYR A N 1
ATOM 738 C CA . TYR A 1 95 ? -11.865 5.409 1.999 1.00 90.75 95 TYR A CA 1
ATOM 739 C C . TYR A 1 95 ? -12.558 5.709 3.341 1.00 90.75 95 TYR A C 1
ATOM 741 O O . TYR A 1 95 ? -11.940 5.601 4.397 1.00 90.75 95 TYR A O 1
ATOM 749 N N . ASP A 1 96 ? -13.859 6.025 3.338 1.00 90.44 96 ASP A N 1
ATOM 750 C CA . ASP A 1 96 ? -14.656 6.119 4.566 1.00 90.44 96 ASP A CA 1
ATOM 751 C C . ASP A 1 96 ? -14.705 4.806 5.366 1.00 90.44 96 ASP A C 1
ATOM 753 O O . ASP A 1 96 ? -14.938 4.839 6.574 1.00 90.44 96 ASP A O 1
ATOM 757 N N . ALA A 1 97 ? -14.424 3.660 4.736 1.00 90.12 97 ALA A N 1
ATOM 758 C CA . ALA A 1 97 ? -14.301 2.374 5.419 1.00 90.12 97 ALA A CA 1
ATOM 759 C C . ALA A 1 97 ? -13.224 2.376 6.521 1.00 90.12 97 ALA A C 1
ATOM 761 O O . ALA A 1 97 ? -13.394 1.686 7.523 1.00 90.12 97 ALA A O 1
ATOM 762 N N . VAL A 1 98 ? -12.171 3.191 6.376 1.00 92.12 98 VAL A N 1
ATOM 763 C CA . VAL A 1 98 ? -11.091 3.347 7.369 1.00 92.12 98 VAL A CA 1
ATOM 764 C C . VAL A 1 98 ? -11.613 3.883 8.704 1.00 92.12 98 VAL A C 1
ATOM 766 O O . VAL A 1 98 ? -11.040 3.598 9.743 1.00 92.12 98 VAL A O 1
ATOM 769 N N . PHE A 1 99 ? -12.706 4.646 8.707 1.00 90.94 99 PHE A N 1
ATOM 770 C CA . PHE A 1 99 ? -13.240 5.258 9.929 1.00 90.94 99 PHE A CA 1
ATOM 771 C C . PHE A 1 99 ? -14.274 4.375 10.644 1.00 90.94 99 PHE A C 1
ATOM 773 O O . PHE A 1 99 ? -14.871 4.793 11.634 1.00 90.94 99 PHE A O 1
ATOM 780 N N . ARG A 1 100 ? -14.529 3.160 10.141 1.00 90.25 100 ARG A N 1
ATOM 781 C CA . ARG A 1 100 ? -15.531 2.241 10.694 1.00 90.25 100 ARG A CA 1
ATOM 782 C C . ARG A 1 100 ? -14.874 1.322 11.724 1.00 90.25 100 ARG A C 1
ATOM 784 O O . ARG A 1 100 ? -14.324 0.282 11.370 1.00 90.25 100 ARG A O 1
ATOM 791 N N . THR A 1 101 ? -14.934 1.711 12.994 1.00 91.25 101 THR A N 1
ATOM 792 C CA . THR A 1 101 ? -14.408 0.912 14.110 1.00 91.25 101 THR A CA 1
ATOM 793 C C . THR A 1 101 ? -15.235 -0.356 14.355 1.00 91.25 101 THR A C 1
ATOM 795 O O . THR A 1 101 ? -16.419 -0.433 14.020 1.00 91.25 101 THR A O 1
ATOM 798 N N . HIS A 1 102 ? -14.601 -1.375 14.935 1.00 92.44 102 HIS A N 1
ATOM 799 C CA . HIS A 1 102 ? -15.234 -2.623 15.377 1.00 92.44 102 HIS A CA 1
ATOM 800 C C . HIS A 1 102 ? -14.419 -3.271 16.508 1.00 92.44 102 HIS A C 1
ATOM 802 O O . HIS A 1 102 ? -13.393 -2.742 16.924 1.00 92.44 102 HIS A O 1
ATOM 808 N N . GLU A 1 103 ? -14.849 -4.437 17.005 1.00 90.69 103 GLU A N 1
ATOM 809 C CA . GLU A 1 103 ? -14.280 -5.105 18.197 1.00 90.69 103 GLU A CA 1
ATOM 810 C C . GLU A 1 103 ? -12.753 -5.306 18.170 1.00 90.69 103 GLU A C 1
ATOM 812 O O . GLU A 1 103 ? -12.119 -5.396 19.217 1.00 90.69 103 GLU A O 1
ATOM 817 N N . THR A 1 104 ? -12.159 -5.367 16.979 1.00 90.12 104 THR A N 1
ATOM 818 C CA . THR A 1 104 ? -10.727 -5.615 16.744 1.00 90.12 104 THR A CA 1
ATOM 819 C C . THR A 1 104 ? -10.019 -4.470 16.010 1.00 90.12 104 THR A C 1
ATOM 821 O O . THR A 1 104 ? -8.867 -4.627 15.616 1.00 90.12 104 THR A O 1
ATOM 824 N N . TYR A 1 105 ? -10.699 -3.336 15.812 1.00 93.75 105 TYR A N 1
ATOM 825 C CA . TYR A 1 105 ? -10.155 -2.126 15.197 1.00 93.75 105 TYR A CA 1
ATOM 826 C C . TYR A 1 105 ? -10.757 -0.901 15.887 1.00 93.75 105 TYR A C 1
ATOM 828 O O . TYR A 1 105 ? -11.899 -0.502 15.637 1.00 93.75 105 TYR A O 1
ATOM 836 N N . THR A 1 106 ? -9.990 -0.351 16.819 1.00 94.88 106 THR A N 1
ATOM 837 C CA . THR A 1 106 ? -10.396 0.737 17.708 1.00 94.88 106 THR A CA 1
ATOM 838 C C . THR A 1 106 ? -10.044 2.108 17.131 1.00 94.88 106 THR A C 1
ATOM 840 O O . THR A 1 106 ? -9.338 2.224 16.130 1.00 94.88 106 THR A O 1
ATOM 843 N N . GLU A 1 107 ? -10.489 3.179 17.793 1.00 94.06 107 GLU A N 1
ATOM 844 C CA . GLU A 1 107 ? -10.059 4.542 17.451 1.00 94.06 107 GLU A CA 1
ATOM 845 C C . GLU A 1 107 ? -8.533 4.704 17.534 1.00 94.06 107 GLU A C 1
ATOM 847 O O . GLU A 1 107 ? -7.946 5.374 16.689 1.00 94.06 107 GLU A O 1
ATOM 852 N N . ALA A 1 108 ? -7.872 4.030 18.482 1.00 94.19 108 ALA A N 1
ATOM 853 C CA . ALA A 1 108 ? -6.415 4.049 18.594 1.00 94.19 108 ALA A CA 1
ATOM 854 C C . ALA A 1 108 ? -5.737 3.376 17.386 1.00 94.19 108 ALA A C 1
ATOM 856 O O . ALA A 1 108 ? -4.745 3.890 16.868 1.00 94.19 108 ALA A O 1
ATOM 857 N N . ASP A 1 109 ? -6.294 2.265 16.894 1.00 92.69 109 ASP A N 1
ATOM 858 C CA . ASP A 1 109 ? -5.799 1.587 15.688 1.00 92.69 109 ASP A CA 1
ATOM 859 C C . ASP A 1 109 ? -6.024 2.442 14.432 1.00 92.69 109 ASP A C 1
ATOM 861 O O . ASP A 1 109 ? -5.188 2.475 13.525 1.00 92.69 109 ASP A O 1
ATOM 865 N N . MET A 1 110 ? -7.137 3.178 14.389 1.00 93.81 110 MET A N 1
ATOM 866 C CA . MET A 1 110 ? -7.425 4.148 13.337 1.00 93.81 110 MET A CA 1
ATOM 867 C C . MET A 1 110 ? -6.433 5.308 13.340 1.00 93.81 110 MET A C 1
ATOM 869 O O . MET A 1 110 ? -5.869 5.632 12.294 1.00 93.81 110 MET A O 1
ATOM 873 N N . GLU A 1 111 ? -6.176 5.920 14.493 1.00 93.81 111 GLU A N 1
ATOM 874 C CA . GLU A 1 111 ? -5.187 6.990 14.619 1.00 93.81 111 GLU A CA 1
ATOM 875 C C . GLU A 1 111 ? -3.780 6.514 14.242 1.00 93.81 111 GLU A C 1
ATOM 877 O O . GLU A 1 111 ? -3.074 7.210 13.503 1.00 93.81 111 GLU A O 1
ATOM 882 N N . ALA A 1 112 ? -3.396 5.310 14.681 1.00 93.25 112 ALA A N 1
ATOM 883 C CA . ALA A 1 112 ? -2.134 4.684 14.305 1.00 93.25 112 ALA A CA 1
ATOM 884 C C . ALA A 1 112 ? -2.031 4.512 12.781 1.00 93.25 112 ALA A C 1
ATOM 886 O O . ALA A 1 112 ? -1.061 4.970 12.177 1.00 93.25 112 ALA A O 1
ATOM 887 N N . PHE A 1 113 ? -3.064 3.963 12.138 1.00 93.75 113 PHE A N 1
ATOM 888 C CA . PHE A 1 113 ? -3.103 3.797 10.684 1.00 93.75 113 PHE A CA 1
ATOM 889 C C . PHE A 1 113 ? -3.036 5.135 9.927 1.00 93.75 113 PHE A C 1
ATOM 891 O O . PHE A 1 113 ? -2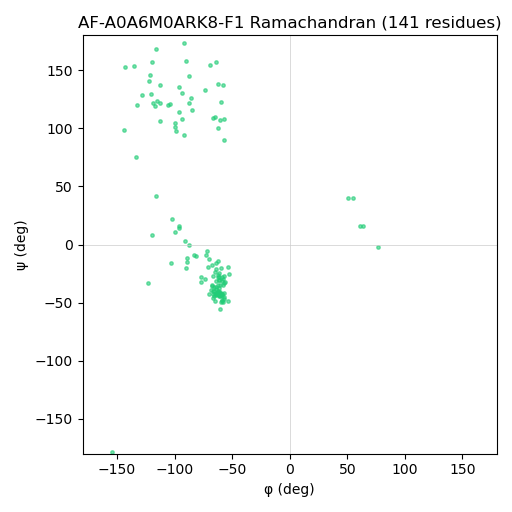.274 5.286 8.972 1.00 93.75 113 PHE A O 1
ATOM 898 N N . LEU A 1 114 ? -3.778 6.158 10.360 1.00 91.81 114 LEU A N 1
ATOM 899 C CA . LEU A 1 114 ? -3.718 7.483 9.732 1.00 91.81 114 LEU A CA 1
ATOM 900 C C . LEU A 1 114 ? -2.331 8.125 9.887 1.00 91.81 114 LEU A C 1
ATOM 902 O O . LEU A 1 114 ? -1.852 8.801 8.969 1.00 91.81 114 LEU A O 1
ATOM 906 N N . SER A 1 115 ? -1.676 7.907 11.029 1.00 90.12 115 SER A N 1
ATOM 907 C CA . SER A 1 115 ? -0.293 8.324 11.264 1.00 90.12 115 SER A CA 1
ATOM 908 C C . SER A 1 115 ? 0.677 7.606 10.320 1.00 90.12 115 SER A C 1
ATOM 910 O O . SER A 1 115 ? 1.524 8.251 9.694 1.00 90.12 115 SER A O 1
ATOM 912 N N . GLU A 1 116 ? 0.503 6.298 10.119 1.00 90.56 116 GLU A N 1
ATOM 913 C CA . GLU A 1 116 ? 1.269 5.512 9.148 1.00 90.56 116 GLU A CA 1
ATOM 914 C C . GLU A 1 116 ? 1.125 6.062 7.723 1.00 90.56 116 GLU A C 1
ATOM 916 O O . GLU A 1 116 ? 2.140 6.319 7.064 1.00 90.56 116 GLU A O 1
ATOM 921 N N . CYS A 1 117 ? -0.107 6.317 7.262 1.00 88.12 117 CYS A N 1
ATOM 922 C CA . CYS A 1 117 ? -0.368 6.899 5.943 1.00 88.12 117 CYS A CA 1
ATOM 923 C C . CYS A 1 117 ? 0.331 8.253 5.768 1.00 88.12 117 CYS A C 1
ATOM 925 O O . CYS A 1 117 ? 0.978 8.488 4.746 1.00 88.12 117 CYS A O 1
ATOM 927 N N . ARG A 1 118 ? 0.256 9.140 6.771 1.00 85.44 118 ARG A N 1
ATOM 928 C CA . ARG A 1 118 ? 0.947 10.444 6.741 1.00 85.44 118 ARG A CA 1
ATOM 929 C C . ARG A 1 118 ? 2.461 10.281 6.690 1.00 85.44 118 ARG A C 1
ATOM 931 O O . ARG A 1 118 ? 3.134 10.992 5.946 1.00 85.44 118 ARG A O 1
ATOM 938 N N . SER A 1 119 ? 2.992 9.341 7.465 1.00 86.12 119 SER A N 1
ATOM 939 C CA . SER A 1 119 ? 4.422 9.052 7.516 1.00 86.12 119 SER A CA 1
ATOM 940 C C . SER A 1 119 ? 4.950 8.576 6.157 1.00 86.12 119 SER A C 1
ATOM 942 O O . SER A 1 119 ? 5.969 9.076 5.688 1.00 86.12 119 SER A O 1
ATOM 944 N N . VAL A 1 120 ? 4.202 7.711 5.470 1.00 84.44 120 VAL A N 1
ATOM 945 C CA . VAL A 1 120 ? 4.507 7.255 4.106 1.00 84.44 120 VAL A CA 1
ATOM 946 C C . VAL A 1 120 ? 4.386 8.384 3.074 1.00 84.44 120 VAL A C 1
ATOM 948 O O . VAL A 1 120 ? 5.266 8.545 2.235 1.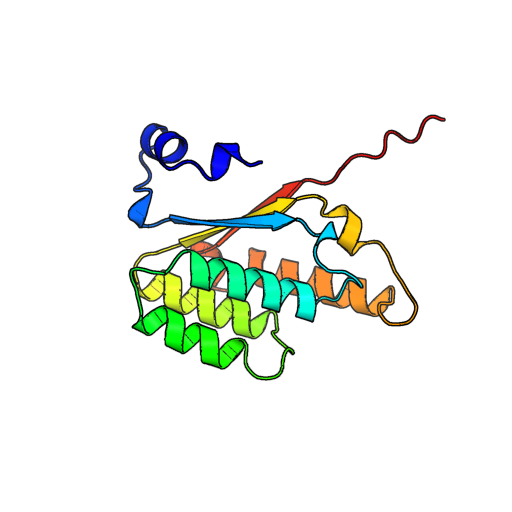00 84.44 120 VAL A O 1
ATOM 951 N N . ALA A 1 121 ? 3.309 9.171 3.123 1.00 76.44 121 ALA A N 1
ATOM 952 C CA . ALA A 1 121 ? 3.013 10.160 2.086 1.00 76.44 121 ALA A CA 1
ATOM 953 C C . ALA A 1 121 ? 3.856 11.443 2.183 1.00 76.44 121 ALA A C 1
ATOM 955 O O . ALA A 1 121 ? 4.067 12.112 1.172 1.00 76.44 121 ALA A O 1
ATOM 956 N N . TYR A 1 122 ? 4.314 11.818 3.382 1.00 69.44 122 TYR A N 1
ATOM 957 C CA . TYR A 1 122 ? 4.918 13.136 3.605 1.00 69.44 122 TYR A CA 1
ATOM 958 C C . TYR A 1 122 ? 6.336 13.097 4.173 1.00 69.44 122 TYR A C 1
ATOM 960 O O . TYR A 1 122 ? 7.140 13.967 3.844 1.00 69.44 122 TYR A O 1
ATOM 968 N N . PHE A 1 123 ? 6.654 12.107 5.009 1.00 61.06 123 PHE A N 1
ATOM 969 C CA . PHE A 1 123 ? 7.900 12.100 5.783 1.00 61.06 123 PHE A CA 1
ATOM 970 C C . PHE A 1 123 ? 8.977 11.157 5.238 1.00 61.06 123 PHE A C 1
ATOM 972 O O . PHE A 1 123 ? 10.138 11.297 5.609 1.00 61.06 123 PHE A O 1
ATOM 979 N N . ALA A 1 124 ? 8.616 10.220 4.365 1.00 69.31 124 ALA A N 1
ATOM 980 C CA . ALA A 1 124 ? 9.538 9.243 3.800 1.00 69.31 124 ALA A CA 1
ATOM 981 C C . ALA A 1 124 ? 10.243 9.779 2.535 1.00 69.31 124 ALA A C 1
ATOM 983 O O . ALA A 1 124 ? 9.633 10.500 1.739 1.00 69.31 124 ALA A O 1
ATOM 984 N N . GLU A 1 125 ? 11.511 9.412 2.313 1.00 74.62 125 GLU A N 1
ATOM 985 C CA . GLU A 1 125 ? 12.247 9.754 1.080 1.00 74.62 125 GLU A CA 1
ATOM 986 C C . GLU A 1 125 ? 11.593 9.122 -0.159 1.00 74.62 125 GLU A C 1
ATOM 988 O O . GLU A 1 125 ? 11.624 9.672 -1.262 1.00 74.62 125 GLU A O 1
ATOM 993 N N . GLU A 1 126 ? 10.914 7.994 0.037 1.00 82.12 126 GLU A N 1
ATOM 994 C CA . GLU A 1 126 ? 10.192 7.237 -0.976 1.00 82.12 126 GLU A CA 1
ATOM 995 C C . GLU A 1 126 ? 8.898 7.922 -1.440 1.00 82.12 126 GLU A C 1
ATOM 997 O O . GLU A 1 126 ? 8.291 7.473 -2.413 1.00 82.12 126 GLU A O 1
ATOM 1002 N N . ARG A 1 127 ? 8.492 9.044 -0.818 1.00 79.38 127 ARG A N 1
ATOM 1003 C CA . ARG A 1 127 ? 7.306 9.820 -1.230 1.00 79.38 127 ARG A CA 1
ATOM 1004 C C . ARG A 1 127 ? 7.367 10.274 -2.688 1.00 79.38 127 ARG A C 1
ATOM 1006 O O . ARG A 1 127 ? 6.334 10.454 -3.318 1.00 79.38 127 ARG A O 1
ATOM 1013 N N . GLN A 1 128 ? 8.571 10.451 -3.233 1.00 82.44 128 GLN A N 1
ATOM 1014 C CA . GLN A 1 128 ? 8.773 10.810 -4.640 1.00 82.44 128 GLN A CA 1
ATOM 1015 C C . GLN A 1 128 ? 8.291 9.719 -5.612 1.00 82.44 128 GLN A C 1
ATOM 1017 O O . GLN A 1 128 ? 8.003 10.013 -6.768 1.00 82.44 128 GLN A O 1
ATOM 1022 N N . TYR A 1 129 ? 8.164 8.476 -5.135 1.00 88.94 129 TYR A N 1
ATOM 1023 C CA . TYR A 1 129 ? 7.677 7.331 -5.900 1.00 88.94 129 TYR A CA 1
ATOM 1024 C C . TYR A 1 129 ? 6.203 7.017 -5.615 1.00 88.94 129 TYR A C 1
ATOM 1026 O O . TYR A 1 129 ? 5.726 5.964 -6.031 1.00 88.94 129 TYR A O 1
ATOM 1034 N N . LEU A 1 130 ? 5.476 7.892 -4.910 1.00 90.31 130 LEU A N 1
ATOM 1035 C CA . LEU A 1 130 ? 4.082 7.682 -4.530 1.00 90.31 130 LEU A CA 1
ATOM 1036 C C . LEU A 1 130 ? 3.200 8.871 -4.920 1.00 90.31 130 LEU A C 1
ATOM 1038 O O . LEU A 1 130 ? 3.419 10.004 -4.503 1.00 90.31 130 LEU A O 1
ATOM 1042 N N . SER A 1 131 ? 2.108 8.574 -5.616 1.00 88.62 131 SER A N 1
ATOM 1043 C CA . SER A 1 131 ? 0.927 9.427 -5.682 1.00 88.62 131 SER A CA 1
ATOM 1044 C C . SER A 1 131 ? -0.260 8.662 -5.106 1.00 88.62 131 SER A C 1
ATOM 1046 O O . SER A 1 131 ? -0.586 7.577 -5.583 1.00 88.62 131 SER A O 1
ATOM 1048 N N . MET A 1 132 ? -0.895 9.201 -4.065 1.00 89.44 132 MET A N 1
ATOM 1049 C CA . MET A 1 132 ? -2.087 8.606 -3.459 1.00 89.44 132 MET A CA 1
ATOM 1050 C C . MET A 1 132 ? -3.293 9.506 -3.715 1.00 89.44 132 MET A C 1
ATOM 1052 O O . MET A 1 132 ? -3.300 10.674 -3.331 1.00 89.44 132 MET A O 1
ATOM 1056 N N . ILE A 1 133 ? -4.314 8.948 -4.359 1.00 89.12 133 ILE A N 1
ATOM 1057 C CA . ILE A 1 133 ? -5.596 9.598 -4.621 1.00 89.12 133 ILE A CA 1
ATOM 1058 C C . ILE A 1 133 ? -6.648 8.815 -3.849 1.00 89.12 133 ILE A C 1
ATOM 1060 O O . ILE A 1 133 ? -6.785 7.606 -4.027 1.00 89.12 133 ILE A O 1
ATOM 1064 N N . VAL A 1 134 ? -7.376 9.509 -2.981 1.00 89.06 134 VAL A N 1
ATOM 1065 C CA . VAL A 1 134 ? -8.427 8.911 -2.158 1.00 89.06 134 VAL A CA 1
ATOM 1066 C C . VAL A 1 134 ? -9.786 9.441 -2.588 1.00 89.06 134 VAL A C 1
ATOM 1068 O O . VAL A 1 134 ? -9.945 10.644 -2.811 1.00 89.06 134 VAL A O 1
ATOM 1071 N N . THR A 1 135 ? -10.778 8.562 -2.671 1.00 89.38 135 THR A N 1
ATOM 1072 C CA . THR A 1 135 ? -12.187 8.958 -2.722 1.00 89.38 135 THR A CA 1
ATOM 1073 C C . THR A 1 135 ? -12.926 8.327 -1.568 1.00 89.38 135 THR A C 1
ATOM 1075 O O . THR A 1 135 ? -12.631 7.224 -1.122 1.00 89.38 135 THR A O 1
ATOM 1078 N N . SER A 1 136 ? -13.898 9.067 -1.064 1.00 83.81 136 SER A N 1
ATOM 1079 C CA . SER A 1 136 ? -14.852 8.569 -0.094 1.00 83.81 136 SER A CA 1
ATOM 1080 C C . SER A 1 136 ? -16.229 8.746 -0.695 1.00 83.81 136 SER A C 1
ATOM 1082 O O . SER A 1 136 ? -16.513 9.760 -1.350 1.00 83.81 136 SER A O 1
ATOM 1084 N N . SER A 1 137 ? -17.085 7.760 -0.465 1.00 74.38 137 SER A N 1
ATOM 1085 C CA . SER A 1 137 ? -18.497 7.943 -0.705 1.00 74.38 137 SER A CA 1
ATOM 1086 C C . SER A 1 137 ? -18.982 8.969 0.322 1.00 74.38 137 SER A C 1
ATOM 1088 O O . SER A 1 137 ? -19.041 8.713 1.523 1.00 74.38 137 SER A O 1
ATOM 1090 N N . ARG A 1 138 ? -19.298 10.194 -0.121 1.00 55.81 138 ARG A N 1
ATOM 1091 C CA . ARG A 1 138 ? -20.133 11.058 0.715 1.00 55.81 138 ARG A CA 1
ATOM 1092 C C . ARG A 1 138 ? -21.443 10.302 0.889 1.00 55.81 138 ARG A C 1
ATOM 1094 O O . ARG A 1 138 ? -22.240 10.249 -0.046 1.00 55.81 138 ARG A O 1
ATOM 1101 N N . GLN A 1 139 ? -21.695 9.759 2.078 1.00 50.19 139 GLN A N 1
ATOM 1102 C CA . GLN A 1 139 ? -23.075 9.641 2.512 1.00 50.19 139 GLN A CA 1
ATOM 1103 C C . GLN A 1 139 ? -23.628 11.063 2.480 1.00 50.19 139 GLN A C 1
ATOM 1105 O O . GLN A 1 139 ? -23.255 11.912 3.290 1.00 50.19 139 GLN A O 1
ATOM 1110 N N . SER A 1 140 ? -24.490 11.342 1.506 1.00 41.91 140 SER A N 1
ATOM 1111 C CA . SER A 1 140 ? -25.511 12.361 1.679 1.00 41.91 140 SER A CA 1
ATOM 1112 C C . SER A 1 140 ? -26.305 11.931 2.907 1.00 41.91 140 SER A C 1
ATOM 1114 O O . SER A 1 140 ? -27.238 11.141 2.794 1.00 41.91 140 SER A O 1
ATOM 1116 N N . GLN A 1 141 ? -25.892 12.376 4.093 1.00 41.09 141 GLN A N 1
ATOM 1117 C CA . GLN A 1 141 ? -26.790 12.401 5.231 1.00 41.09 141 GLN A CA 1
ATOM 1118 C C . GLN A 1 141 ? -27.909 13.357 4.817 1.00 41.09 141 GLN A C 1
ATOM 1120 O O . GLN A 1 141 ? -27.719 14.572 4.762 1.00 41.09 141 GLN A O 1
ATOM 1125 N N . SER A 1 142 ? -29.040 12.795 4.391 1.00 39.62 142 SER A N 1
ATOM 1126 C CA . SER A 1 142 ? -30.293 13.530 4.409 1.00 39.62 142 SER A CA 1
ATOM 1127 C C . SER A 1 142 ? -30.555 13.905 5.865 1.00 39.62 142 SER A C 1
ATOM 1129 O O . SER A 1 142 ? -30.545 13.024 6.725 1.00 39.62 142 SER A O 1
ATOM 1131 N N . LEU A 1 143 ? -30.701 15.213 6.072 1.00 36.25 143 LEU A N 1
ATOM 1132 C CA . LEU A 1 143 ? -31.111 15.906 7.294 1.00 36.25 143 LEU A CA 1
ATOM 1133 C C . LEU A 1 143 ? -32.212 15.184 8.080 1.00 36.25 143 LEU A C 1
ATOM 1135 O O . LEU A 1 143 ? -33.128 14.632 7.428 1.00 36.25 143 LEU A O 1
#

Mean predicted aligned error: 6.98 Å

Radius of gyration: 15.54 Å; Cα contacts (8 Å, |Δi|>4): 192; chains: 1; bounding box: 46×30×42 Å

Solvent-accessible surface area (backbone atoms only — not comparable to full-atom values): 8116 Å² total; per-residue (Å²): 119,71,70,78,68,40,59,69,62,35,53,76,69,76,43,65,49,89,32,51,46,69,34,81,41,57,41,70,78,40,77,80,60,45,64,32,54,51,38,38,49,52,53,53,47,51,41,70,71,35,78,91,37,66,71,63,36,58,55,49,51,67,46,53,56,88,72,64,16,39,67,65,50,50,45,55,50,31,44,52,33,42,76,69,66,24,31,39,36,41,37,34,32,42,47,56,45,71,75,62,67,52,102,91,30,45,71,67,54,41,53,51,40,55,49,44,53,48,42,50,66,69,71,38,86,45,26,86,22,54,45,80,48,77,43,56,71,76,75,79,75,76,129